Protein AF-A0AAX3EZ34-F1 (afdb_monomer)

Foldseek 3Di:
DDPPPPPDDDDDVVVVVVVVVVVVVVVVVVVVVVVVVVVVCPPPPDWDWDADPQRKIKTKDWDDDDWDFDPVVLVVVVVVCVVVVHDDDPVRSVVVRVVRTHDDDTDIDIDIGHD

Mean predicted aligned error: 9.46 Å

Structure (mmCIF, N/CA/C/O backbone):
data_AF-A0AAX3EZ34-F1
#
_entry.id   AF-A0AAX3EZ34-F1
#
loop_
_atom_site.group_PDB
_atom_site.id
_atom_site.type_symbol
_atom_site.label_atom_id
_atom_site.label_alt_id
_atom_site.label_comp_id
_atom_site.label_asym_id
_atom_site.label_entity_id
_atom_site.label_seq_id
_atom_site.pdbx_PDB_ins_code
_atom_site.Cartn_x
_atom_site.Cartn_y
_atom_site.Cartn_z
_atom_site.occupancy
_atom_site.B_iso_or_equiv
_atom_site.auth_seq_id
_atom_site.auth_comp_id
_atom_site.auth_asym_id
_atom_site.auth_atom_id
_atom_site.pdbx_PDB_model_num
ATOM 1 N N . MET A 1 1 ? 20.442 45.192 15.053 1.00 38.69 1 MET A N 1
ATOM 2 C CA . MET A 1 1 ? 20.612 43.781 14.659 1.00 38.69 1 MET A CA 1
ATOM 3 C C . MET A 1 1 ? 19.731 42.986 15.604 1.00 38.69 1 MET A C 1
ATOM 5 O O . MET A 1 1 ? 20.037 42.956 16.785 1.00 38.69 1 MET A O 1
ATOM 9 N N . ASN A 1 2 ? 18.570 42.518 15.135 1.00 39.81 2 ASN A N 1
ATOM 10 C CA . ASN A 1 2 ? 17.652 41.721 15.953 1.00 39.81 2 ASN A CA 1
ATOM 11 C C . ASN A 1 2 ? 18.008 40.252 15.753 1.00 39.81 2 ASN A C 1
ATOM 13 O O . ASN A 1 2 ? 17.718 39.690 14.696 1.00 39.81 2 ASN A O 1
ATOM 17 N N . ASP A 1 3 ? 18.642 39.662 16.759 1.00 45.84 3 ASP A N 1
ATOM 18 C CA . ASP A 1 3 ? 18.855 38.225 16.829 1.00 45.84 3 ASP A CA 1
ATOM 19 C C . ASP A 1 3 ? 17.507 37.541 17.048 1.00 45.84 3 ASP A C 1
ATOM 21 O O . ASP A 1 3 ? 16.921 37.563 18.128 1.00 45.84 3 ASP A O 1
ATOM 25 N N . ASN A 1 4 ? 16.992 36.959 15.971 1.00 51.00 4 ASN A N 1
ATOM 26 C CA . ASN A 1 4 ? 15.796 36.139 15.978 1.00 51.00 4 ASN A CA 1
ATOM 27 C C . ASN A 1 4 ? 16.181 34.759 16.539 1.00 51.00 4 ASN A C 1
ATOM 29 O O . ASN A 1 4 ? 16.487 33.832 15.786 1.00 51.00 4 ASN A O 1
ATOM 33 N N . GLN A 1 5 ? 16.260 34.635 17.867 1.00 55.94 5 GLN A N 1
ATOM 34 C CA . GLN A 1 5 ? 16.417 33.334 18.514 1.00 55.94 5 GLN A CA 1
ATOM 35 C C . GLN A 1 5 ? 15.140 32.524 18.284 1.00 55.94 5 GLN A C 1
ATOM 37 O O . GLN A 1 5 ? 14.091 32.819 18.848 1.00 55.94 5 GLN A O 1
ATOM 42 N N . SER A 1 6 ? 15.224 31.484 17.452 1.00 60.19 6 SER A N 1
ATOM 43 C CA . SER A 1 6 ? 14.180 30.467 17.389 1.00 60.19 6 SER A CA 1
ATOM 44 C C . SER A 1 6 ? 14.103 29.789 18.759 1.00 60.19 6 SER A C 1
ATOM 46 O O . SER A 1 6 ? 14.983 28.991 19.100 1.00 60.19 6 SER A O 1
ATOM 48 N N . GLU A 1 7 ? 13.089 30.119 19.555 1.00 59.88 7 GLU A N 1
ATOM 49 C CA . GLU A 1 7 ? 12.779 29.406 20.791 1.00 59.88 7 GLU A CA 1
ATOM 50 C C . GLU A 1 7 ? 12.623 27.917 20.463 1.00 59.88 7 GLU A C 1
ATOM 52 O O . GLU A 1 7 ? 11.694 27.489 19.773 1.00 59.88 7 GLU A O 1
ATOM 57 N N . LYS A 1 8 ? 13.588 27.102 20.898 1.00 69.62 8 LYS A N 1
ATOM 58 C CA . LYS A 1 8 ? 13.513 25.655 20.719 1.00 69.62 8 LYS A CA 1
ATOM 59 C C . LYS A 1 8 ? 12.417 25.138 21.642 1.00 69.62 8 LYS A C 1
ATOM 61 O O . LYS A 1 8 ? 12.598 25.104 22.856 1.00 69.62 8 LYS A O 1
ATOM 66 N N . LYS A 1 9 ? 11.290 24.727 21.061 1.00 81.56 9 LYS A N 1
ATOM 67 C CA . LYS A 1 9 ? 10.205 24.065 21.789 1.00 81.56 9 LYS A CA 1
ATOM 68 C C . LYS A 1 9 ? 10.752 22.811 22.478 1.00 81.56 9 LYS A C 1
ATOM 70 O O . LYS A 1 9 ? 11.220 21.891 21.808 1.00 81.56 9 LYS A O 1
ATOM 75 N N . VAL A 1 10 ? 10.687 22.778 23.807 1.00 79.56 10 VAL A N 1
ATOM 76 C CA . VAL A 1 10 ? 10.947 21.563 24.586 1.00 79.56 10 VAL A CA 1
ATOM 77 C C . VAL A 1 10 ? 9.722 20.663 24.457 1.00 79.56 10 VAL A C 1
ATOM 79 O O . VAL A 1 10 ? 8.590 21.114 24.623 1.00 79.56 10 VAL A O 1
ATOM 82 N N . VAL A 1 11 ? 9.946 19.407 24.084 1.00 84.75 11 VAL A N 1
ATOM 83 C CA . VAL A 1 11 ? 8.887 18.411 23.904 1.00 84.75 11 VAL A CA 1
ATOM 84 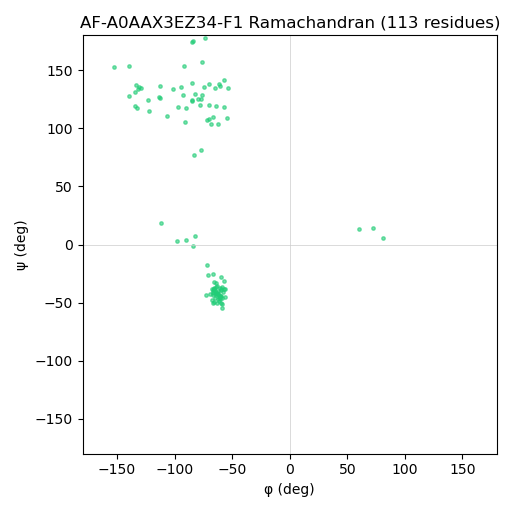C C . VAL A 1 11 ? 8.710 17.644 25.209 1.00 84.75 11 VAL A C 1
ATOM 86 O O . VAL A 1 11 ? 9.688 17.123 25.743 1.00 84.75 11 VAL A O 1
ATOM 89 N N . ASP A 1 12 ? 7.472 17.553 25.693 1.00 92.75 12 ASP A N 1
ATOM 90 C CA . ASP A 1 12 ? 7.117 16.684 26.813 1.00 92.75 12 ASP A CA 1
ATOM 91 C C . ASP A 1 12 ? 7.149 15.219 26.351 1.00 92.75 12 ASP A C 1
ATOM 93 O O . ASP A 1 12 ? 6.313 14.761 25.566 1.00 92.75 12 ASP A O 1
ATOM 97 N N . LEU A 1 13 ? 8.171 14.485 26.793 1.00 93.88 13 LEU A N 1
ATOM 98 C CA . LEU A 1 13 ? 8.377 13.096 26.390 1.00 93.88 13 LEU A CA 1
ATOM 99 C C . LEU A 1 13 ? 7.339 12.144 26.993 1.00 93.88 13 LEU A C 1
ATOM 101 O O . LEU A 1 13 ? 7.069 11.104 26.384 1.00 93.88 13 LEU A O 1
ATOM 105 N N . ASP A 1 14 ? 6.746 12.484 28.137 1.00 94.00 14 ASP A N 1
ATOM 106 C CA . ASP A 1 14 ? 5.717 11.659 28.764 1.00 94.00 14 ASP A CA 1
ATOM 107 C C . ASP A 1 14 ? 4.412 11.756 27.970 1.00 94.00 14 ASP A C 1
ATOM 109 O O . ASP A 1 14 ? 3.810 10.728 27.637 1.00 94.00 14 ASP A O 1
ATOM 113 N N . GLU A 1 15 ? 4.037 12.966 27.546 1.00 93.25 15 GLU A N 1
ATOM 114 C CA . GLU A 1 15 ? 2.896 13.177 26.650 1.00 93.25 15 GLU A CA 1
ATOM 115 C C . GLU A 1 15 ? 3.114 12.492 25.289 1.00 93.25 15 GLU A C 1
ATOM 117 O O . GLU A 1 15 ? 2.211 11.823 24.769 1.00 93.25 15 GLU A O 1
ATOM 122 N N . VAL A 1 16 ? 4.321 12.586 24.719 1.00 96.00 16 VAL A N 1
ATOM 123 C CA . VAL A 1 16 ? 4.656 11.893 23.463 1.00 96.00 16 VAL A CA 1
ATOM 124 C C . VAL A 1 16 ? 4.525 10.384 23.617 1.00 96.00 16 VAL A C 1
ATOM 126 O O . VAL A 1 16 ? 3.913 9.733 22.769 1.00 96.00 16 VAL A O 1
ATOM 129 N N . LYS A 1 17 ? 5.073 9.808 24.690 1.00 97.00 17 LYS A N 1
ATOM 130 C CA . LYS A 1 17 ? 5.026 8.363 24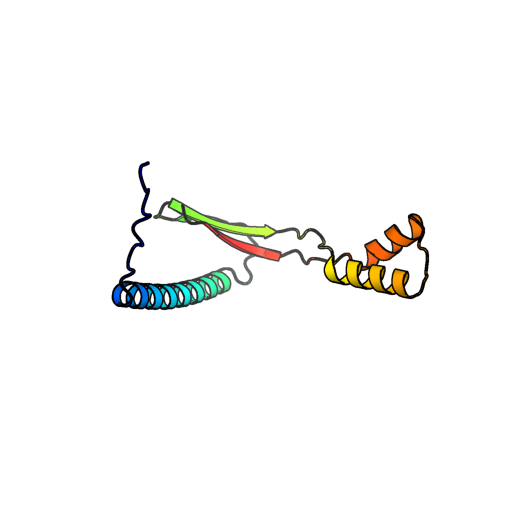.927 1.00 97.00 17 LYS A CA 1
ATOM 131 C C . LYS A 1 17 ? 3.592 7.878 25.130 1.00 97.00 17 LYS A C 1
ATOM 133 O O . LYS A 1 17 ? 3.217 6.845 24.573 1.00 97.00 17 LYS A O 1
ATOM 138 N N . PHE A 1 18 ? 2.783 8.629 25.875 1.00 96.62 18 PHE A N 1
ATOM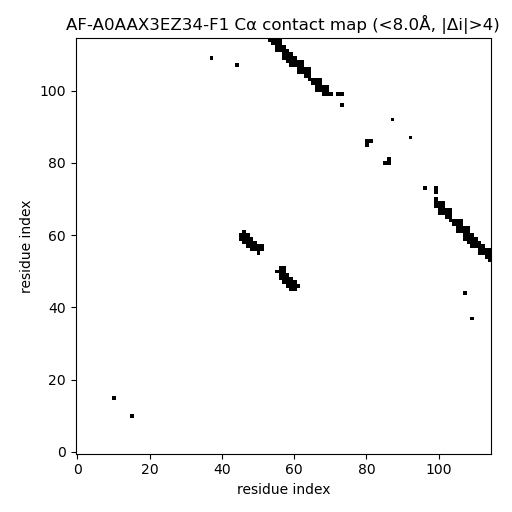 139 C CA . PHE A 1 18 ? 1.365 8.332 26.061 1.00 96.62 18 PHE A CA 1
ATOM 140 C C . PHE A 1 18 ? 0.613 8.299 24.722 1.00 96.62 18 PHE A C 1
ATOM 142 O O . PHE A 1 18 ? -0.035 7.299 24.398 1.00 96.62 18 PHE A O 1
ATOM 149 N N . ASN A 1 19 ? 0.760 9.344 23.903 1.00 96.56 19 ASN A N 1
ATOM 150 C CA . ASN A 1 19 ? 0.110 9.426 22.595 1.00 96.56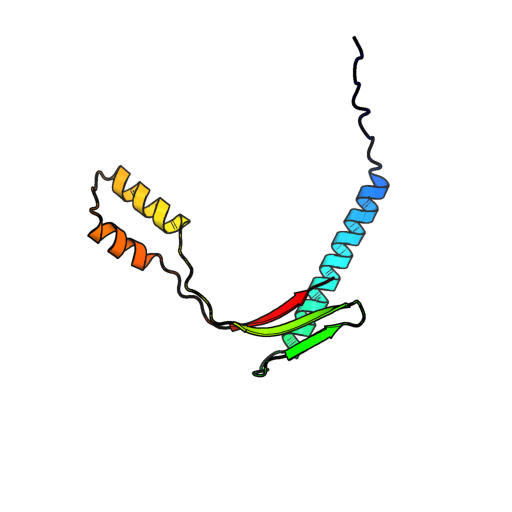 19 ASN A CA 1
ATOM 151 C C . ASN A 1 19 ? 0.627 8.363 21.613 1.00 96.56 19 ASN A C 1
ATOM 153 O O . ASN A 1 19 ? -0.158 7.776 20.868 1.00 96.56 19 ASN A O 1
ATOM 157 N N . ALA A 1 20 ? 1.928 8.062 21.631 1.00 96.75 20 ALA A N 1
ATOM 158 C CA . ALA A 1 20 ? 2.517 7.018 20.797 1.00 96.75 20 ALA A CA 1
ATOM 159 C C . ALA A 1 20 ? 1.939 5.633 21.125 1.00 96.75 20 ALA A C 1
ATOM 161 O O . ALA A 1 20 ? 1.600 4.878 20.212 1.00 96.75 20 ALA A O 1
ATOM 162 N N . ASN A 1 21 ? 1.755 5.317 22.410 1.00 96.81 21 ASN A N 1
ATOM 163 C CA . ASN A 1 21 ? 1.108 4.072 22.824 1.00 96.81 21 ASN A CA 1
ATOM 164 C C . ASN A 1 21 ? -0.344 4.010 22.333 1.00 96.81 21 ASN A C 1
ATOM 166 O O . ASN A 1 21 ? -0.737 3.019 21.717 1.00 96.81 21 ASN A O 1
ATOM 170 N N . LYS A 1 22 ? -1.114 5.093 22.510 1.00 97.19 22 LYS A N 1
ATOM 171 C CA . LYS A 1 22 ? -2.500 5.175 22.019 1.00 97.19 22 LYS A CA 1
ATOM 172 C C . LYS A 1 22 ? -2.600 5.011 20.507 1.00 97.19 22 LYS A C 1
ATOM 174 O O . LYS A 1 22 ? -3.490 4.322 20.017 1.00 97.19 22 LYS A O 1
ATOM 179 N N . TYR A 1 23 ? -1.661 5.588 19.767 1.00 96.38 23 TYR A N 1
ATOM 180 C CA . TYR A 1 23 ? -1.578 5.418 18.323 1.00 96.38 23 TYR A CA 1
ATOM 181 C C . TYR A 1 23 ? -1.345 3.953 17.924 1.00 96.38 23 TYR A C 1
ATOM 183 O O . TYR A 1 23 ? -2.003 3.448 17.012 1.00 96.38 23 TYR A O 1
ATOM 191 N N . VAL A 1 24 ? -0.428 3.254 18.602 1.00 97.50 24 VAL A N 1
ATOM 192 C CA . VAL A 1 24 ? -0.151 1.834 18.334 1.00 97.50 24 VAL A CA 1
ATOM 193 C C . VAL A 1 24 ? -1.377 0.968 18.635 1.00 97.50 24 VAL A C 1
ATOM 195 O O . VAL A 1 24 ? -1.721 0.112 17.816 1.00 97.50 24 VAL A O 1
ATOM 198 N N . GLU A 1 25 ? -2.062 1.217 19.755 1.00 97.06 25 GLU A N 1
ATOM 199 C CA . GLU A 1 25 ? -3.314 0.538 20.120 1.00 97.06 25 GLU A CA 1
ATOM 200 C C . GLU A 1 25 ? -4.395 0.744 19.049 1.00 97.06 25 GLU A C 1
ATOM 202 O O . GLU A 1 25 ? -4.879 -0.228 18.467 1.00 97.06 25 GLU A O 1
ATOM 207 N N . ALA A 1 26 ? -4.690 1.999 18.698 1.00 96.25 26 ALA A N 1
ATOM 208 C CA . ALA A 1 26 ? -5.703 2.337 17.698 1.00 96.25 26 ALA A CA 1
ATOM 209 C C . ALA A 1 26 ? -5.384 1.743 16.316 1.00 96.25 26 ALA A C 1
ATOM 211 O O . ALA A 1 26 ? -6.272 1.280 15.599 1.00 96.25 26 ALA A O 1
ATOM 212 N N . LYS A 1 27 ? -4.102 1.703 15.930 1.00 95.31 27 LYS A N 1
ATOM 213 C CA . LYS A 1 27 ? -3.666 1.080 14.673 1.00 95.31 27 LYS A CA 1
ATOM 214 C C . LYS A 1 27 ? -3.903 -0.431 14.668 1.00 95.31 27 LYS A C 1
ATOM 216 O O . LYS A 1 27 ? -4.247 -0.986 13.621 1.00 95.31 27 LYS A O 1
ATOM 221 N N . ARG A 1 28 ? -3.709 -1.100 15.808 1.00 96.44 28 ARG A N 1
ATOM 222 C CA . ARG A 1 28 ? -3.997 -2.532 15.957 1.00 96.44 28 ARG A CA 1
ATOM 223 C C . ARG A 1 28 ? -5.493 -2.795 15.821 1.00 96.44 28 ARG A C 1
ATOM 225 O O . ARG A 1 28 ? -5.871 -3.615 14.990 1.00 96.44 28 ARG A O 1
ATOM 232 N N . GLU A 1 29 ? -6.319 -2.047 16.544 1.00 96.38 29 GLU A N 1
ATOM 233 C CA . GLU A 1 29 ? -7.782 -2.158 16.474 1.00 96.38 29 GLU A CA 1
ATOM 234 C C . GLU A 1 29 ? -8.303 -1.896 15.055 1.00 96.38 29 GLU A C 1
ATOM 236 O O . GLU A 1 29 ? -9.055 -2.696 14.503 1.00 96.38 29 GLU A O 1
ATOM 241 N N . ALA A 1 30 ? -7.824 -0.838 14.395 1.00 93.75 30 ALA A N 1
ATOM 242 C CA . ALA A 1 30 ? -8.182 -0.543 13.008 1.00 93.75 30 ALA A CA 1
ATOM 243 C C . ALA A 1 30 ? -7.815 -1.687 12.044 1.00 93.75 30 ALA A C 1
ATOM 245 O O . ALA A 1 30 ? -8.546 -1.967 11.092 1.00 93.75 30 ALA A O 1
ATOM 246 N N . SER A 1 31 ? -6.687 -2.365 12.281 1.00 94.69 31 SER A N 1
ATOM 247 C CA . SER A 1 31 ? -6.279 -3.540 11.505 1.00 94.69 31 SER A CA 1
ATOM 248 C C . SER A 1 31 ? -7.228 -4.720 11.718 1.00 94.69 31 SER A C 1
ATOM 250 O O . SER A 1 31 ? -7.592 -5.387 10.749 1.00 94.69 31 SER A O 1
ATOM 252 N N . GLU A 1 32 ? -7.653 -4.959 12.959 1.00 96.69 32 GLU A N 1
ATOM 253 C CA . GLU A 1 32 ? -8.621 -6.003 13.311 1.00 96.69 32 GLU A CA 1
ATOM 254 C C . GLU A 1 32 ? -9.981 -5.732 12.648 1.00 96.69 32 GLU A C 1
ATOM 256 O O . GLU A 1 32 ? -10.460 -6.583 11.899 1.00 96.69 32 GLU A O 1
ATOM 261 N N . TYR A 1 33 ? -10.532 -4.518 12.767 1.00 95.38 33 TYR A N 1
ATOM 262 C CA . TYR A 1 33 ? -11.774 -4.141 12.077 1.00 95.38 33 TYR A CA 1
ATOM 263 C C . TYR A 1 33 ? -11.676 -4.292 10.555 1.00 95.38 33 TYR A C 1
ATOM 265 O O . TYR A 1 33 ? -12.596 -4.794 9.912 1.00 95.38 33 TYR A O 1
ATOM 273 N N . ASN A 1 34 ? -10.548 -3.905 9.955 1.00 92.31 34 ASN A N 1
ATOM 274 C CA . ASN A 1 34 ? -10.342 -4.050 8.515 1.00 92.31 34 ASN A CA 1
ATOM 275 C C . ASN A 1 34 ? -10.293 -5.522 8.067 1.00 92.31 34 ASN A C 1
ATOM 277 O O . ASN A 1 34 ? -10.698 -5.826 6.946 1.00 92.31 34 ASN A O 1
ATOM 281 N N . LYS A 1 35 ? -9.799 -6.444 8.906 1.00 94.69 35 LYS A N 1
ATOM 282 C CA . LYS A 1 35 ? -9.865 -7.887 8.618 1.00 94.69 35 LYS A CA 1
ATOM 283 C C . LYS A 1 35 ? -11.309 -8.370 8.638 1.00 94.69 35 LYS A C 1
ATOM 285 O O . LYS A 1 35 ? -11.749 -8.934 7.642 1.00 94.69 35 LYS A O 1
ATOM 290 N N . THR A 1 36 ? -12.050 -8.047 9.696 1.00 95.75 36 THR A N 1
ATOM 291 C CA . THR A 1 36 ? -13.465 -8.410 9.831 1.00 95.75 36 THR A CA 1
ATOM 292 C C . THR A 1 36 ? -14.293 -7.900 8.653 1.00 95.75 36 THR A C 1
ATOM 294 O O . THR A 1 36 ? -15.063 -8.649 8.062 1.00 95.75 36 THR A O 1
ATOM 297 N N . LEU A 1 37 ? -14.091 -6.646 8.235 1.00 94.31 37 LEU A N 1
ATOM 298 C CA . LEU A 1 37 ? -14.792 -6.094 7.075 1.00 94.31 37 LEU A CA 1
ATOM 299 C C . LEU A 1 37 ? -14.444 -6.844 5.784 1.00 94.31 37 LEU A C 1
ATOM 301 O O . LEU A 1 37 ? -15.329 -7.154 4.997 1.00 94.31 37 LEU A O 1
ATOM 305 N N . LYS A 1 38 ? -13.173 -7.185 5.555 1.00 91.62 38 LYS A N 1
ATOM 306 C CA . LYS A 1 38 ? -12.793 -7.987 4.380 1.00 91.62 38 LYS A CA 1
ATOM 307 C C . LYS A 1 38 ? -13.415 -9.379 4.396 1.00 91.62 38 LYS A C 1
ATOM 309 O O . LYS A 1 38 ? -13.758 -9.880 3.333 1.00 91.62 38 LYS A O 1
ATOM 314 N N . GLU A 1 39 ? -13.551 -9.986 5.569 1.00 94.56 39 GLU A N 1
ATOM 315 C CA . GLU A 1 39 ? -14.228 -11.274 5.732 1.00 94.56 39 GLU A CA 1
ATOM 316 C C . GLU A 1 39 ? -15.727 -11.165 5.437 1.00 94.56 39 GLU A C 1
ATOM 318 O O . GLU A 1 39 ? -16.264 -12.029 4.755 1.00 94.56 39 GLU A O 1
ATOM 323 N N . MET A 1 40 ? -16.387 -10.079 5.852 1.00 93.62 40 MET A N 1
ATOM 324 C CA . MET A 1 40 ? -17.803 -9.829 5.540 1.00 93.62 40 MET A CA 1
ATOM 325 C C . MET A 1 40 ? -18.072 -9.653 4.040 1.00 93.62 40 MET A C 1
ATOM 327 O O . MET A 1 40 ? -19.132 -10.035 3.563 1.00 93.62 40 MET A O 1
ATOM 331 N N . PHE A 1 41 ? -17.119 -9.083 3.299 1.00 92.94 41 PHE A N 1
ATOM 332 C CA . PHE A 1 41 ? -17.199 -8.920 1.841 1.00 92.94 41 PHE A CA 1
ATOM 333 C C . PHE A 1 41 ? -16.610 -10.106 1.066 1.00 92.94 41 PHE A C 1
ATOM 335 O O . PHE A 1 41 ? -16.524 -10.065 -0.165 1.00 92.94 41 PHE A O 1
ATOM 342 N N . LYS A 1 42 ? -16.176 -11.164 1.758 1.00 90.25 42 LYS A N 1
ATOM 343 C CA . LYS A 1 42 ? -15.657 -12.360 1.099 1.00 90.25 42 LYS A CA 1
ATOM 344 C C . LYS A 1 42 ? -16.758 -12.966 0.226 1.00 90.25 42 LYS A C 1
ATOM 346 O O . LYS A 1 42 ? -17.921 -12.982 0.613 1.00 90.25 42 LYS A O 1
ATOM 351 N N . ASP A 1 43 ? -16.382 -13.403 -0.972 1.00 90.19 43 ASP A N 1
ATOM 352 C CA . ASP A 1 43 ? -17.284 -14.020 -1.955 1.00 90.19 43 ASP A CA 1
ATOM 353 C C . ASP A 1 43 ? -18.453 -13.113 -2.405 1.00 90.19 43 ASP A C 1
ATOM 355 O O . ASP A 1 43 ? -19.393 -13.560 -3.056 1.00 90.19 43 ASP A O 1
ATOM 359 N N . THR A 1 44 ? -18.391 -11.811 -2.099 1.00 91.06 44 THR A N 1
ATOM 360 C CA . THR A 1 44 ? -19.358 -10.821 -2.581 1.00 91.06 44 THR A CA 1
ATOM 361 C C . THR A 1 44 ? -18.947 -10.328 -3.965 1.00 91.06 44 THR A C 1
ATOM 363 O O . THR A 1 44 ? -17.849 -9.788 -4.131 1.00 91.06 44 THR A O 1
ATOM 366 N N . GLU A 1 45 ? -19.852 -10.458 -4.938 1.00 87.81 45 GLU A N 1
ATOM 367 C CA . GLU A 1 45 ? -19.649 -10.056 -6.342 1.00 87.81 45 GLU A CA 1
ATOM 368 C C . GLU A 1 45 ? -20.510 -8.853 -6.769 1.00 87.81 45 GLU A C 1
ATOM 370 O O . GLU A 1 45 ? -20.715 -8.593 -7.953 1.00 87.81 45 GLU A O 1
ATOM 375 N N . SER A 1 46 ? -21.023 -8.094 -5.801 1.00 90.50 46 SER A N 1
ATOM 376 C CA . SER A 1 46 ? -21.817 -6.889 -6.040 1.00 90.50 46 SER A CA 1
ATOM 377 C C . SER A 1 46 ? -21.085 -5.638 -5.574 1.00 90.50 46 SER A C 1
ATOM 379 O O . SER A 1 46 ? -20.549 -5.606 -4.464 1.00 90.50 46 SER A O 1
ATOM 381 N N . GLU A 1 47 ? -21.120 -4.575 -6.378 1.00 94.00 47 GLU A N 1
ATOM 382 C CA . GLU A 1 47 ? -20.578 -3.282 -5.963 1.00 94.00 47 GLU A CA 1
ATOM 383 C C . GLU A 1 47 ? -21.431 -2.635 -4.867 1.00 94.00 47 GLU A C 1
ATOM 385 O O . GLU A 1 47 ? -22.658 -2.619 -4.937 1.00 94.00 47 GLU A O 1
ATOM 390 N N . VAL A 1 48 ? -20.771 -2.048 -3.867 1.00 94.12 48 VAL A N 1
ATOM 391 C CA . VAL A 1 48 ? -21.424 -1.367 -2.743 1.00 94.12 48 VAL A CA 1
ATOM 392 C C . VAL A 1 48 ? -20.795 0.002 -2.543 1.00 94.12 48 VAL A C 1
ATOM 394 O O . VAL A 1 48 ? -19.573 0.158 -2.553 1.00 94.12 48 VAL A O 1
ATOM 397 N N . THR A 1 49 ? -21.628 1.017 -2.337 1.00 94.56 49 THR A N 1
ATOM 398 C CA . THR A 1 49 ? -21.197 2.338 -1.872 1.00 94.56 49 THR A CA 1
ATOM 399 C C . THR A 1 49 ? -22.136 2.787 -0.765 1.00 94.56 49 THR A C 1
ATOM 401 O O . THR A 1 49 ? -23.328 2.931 -1.004 1.00 94.56 49 THR A O 1
ATOM 404 N N . GLN A 1 50 ? -21.592 3.014 0.429 1.00 94.44 50 GLN A N 1
ATOM 405 C CA . GLN A 1 50 ? -22.364 3.378 1.614 1.00 94.44 50 GLN A CA 1
ATOM 406 C C . GLN A 1 50 ? -21.700 4.553 2.333 1.00 94.44 50 GLN A C 1
ATOM 408 O O . GLN A 1 50 ? -20.478 4.582 2.498 1.00 94.44 50 GLN A O 1
ATOM 413 N N . TYR A 1 51 ? -22.505 5.515 2.773 1.00 95.06 51 TYR A N 1
ATOM 414 C CA . TYR A 1 51 ? -22.045 6.590 3.648 1.00 95.06 51 TYR A CA 1
ATOM 415 C C . TYR A 1 51 ? -22.092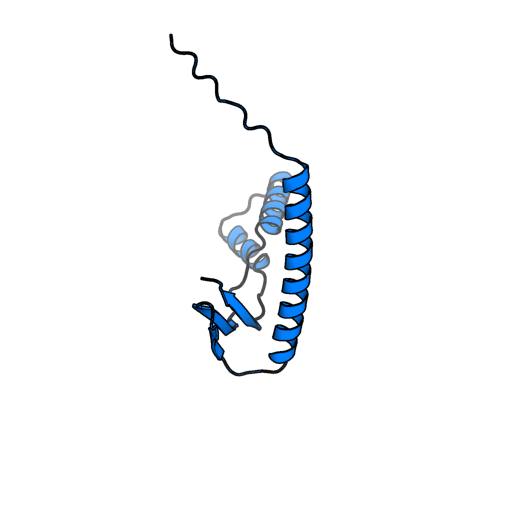 6.131 5.103 1.00 95.06 51 TYR A C 1
ATOM 417 O O . TYR A 1 51 ? -23.029 5.445 5.508 1.00 95.06 51 TYR A O 1
ATOM 425 N N . LEU A 1 52 ? -21.059 6.488 5.858 1.00 94.12 52 LEU A N 1
ATOM 426 C CA . LEU A 1 52 ? -20.941 6.186 7.280 1.00 94.12 52 LEU A CA 1
ATOM 427 C C . LEU A 1 52 ? -21.516 7.339 8.105 1.00 94.12 52 LEU A C 1
ATOM 429 O O . LEU A 1 52 ? -21.464 8.495 7.680 1.00 94.12 52 LEU A O 1
ATOM 433 N N . ASP A 1 53 ? -21.979 7.042 9.317 1.00 93.81 53 ASP A N 1
ATOM 434 C CA . ASP A 1 53 ? -22.610 8.029 10.208 1.00 93.81 53 ASP A CA 1
ATOM 435 C C . ASP A 1 53 ? -21.684 9.203 10.566 1.00 93.81 53 ASP A C 1
ATOM 437 O O . ASP A 1 53 ? -22.129 10.324 10.793 1.00 93.81 53 ASP A O 1
ATOM 441 N N . ASN A 1 54 ? -20.368 8.973 10.559 1.00 91.38 54 ASN A N 1
ATOM 442 C CA . ASN A 1 54 ? -19.352 10.000 10.795 1.00 91.38 54 ASN A CA 1
ATOM 443 C C . ASN A 1 54 ? -19.017 10.846 9.546 1.00 91.38 54 ASN A C 1
ATOM 445 O O . ASN A 1 54 ? -18.062 11.623 9.561 1.00 91.38 54 ASN A O 1
ATOM 449 N N . GLY A 1 55 ? -19.765 10.681 8.453 1.00 91.38 55 GLY A N 1
ATOM 450 C CA . GLY A 1 55 ? -19.534 11.362 7.180 1.00 91.38 55 GLY A CA 1
ATOM 451 C C . GLY A 1 55 ? -18.442 10.733 6.310 1.00 91.38 55 GLY A C 1
ATOM 452 O O . GLY A 1 55 ? -18.108 11.296 5.268 1.00 91.38 55 GLY A O 1
ATOM 453 N N . GLY A 1 56 ? -17.882 9.590 6.713 1.00 94.19 56 GLY A N 1
ATOM 454 C CA . GLY A 1 56 ? -16.992 8.793 5.875 1.00 94.19 56 GLY A CA 1
ATOM 455 C C . GLY A 1 56 ? -17.730 8.041 4.763 1.00 94.19 56 GLY A C 1
ATOM 456 O O . GLY A 1 56 ? -18.957 8.066 4.654 1.00 94.19 56 GLY A O 1
ATOM 457 N N . GLN A 1 57 ? -16.971 7.326 3.936 1.00 95.94 57 GLN A N 1
ATOM 458 C CA . GLN A 1 57 ? -17.508 6.524 2.838 1.00 95.94 57 GLN A CA 1
ATOM 459 C C . GLN A 1 57 ? -16.866 5.139 2.811 1.00 95.94 57 GLN A C 1
ATOM 461 O O . GLN A 1 57 ? -15.640 5.012 2.809 1.00 95.94 57 GLN A O 1
ATOM 466 N N . LEU A 1 58 ? -17.702 4.108 2.721 1.00 94.81 58 LEU A N 1
ATOM 467 C CA . LEU A 1 58 ? -17.313 2.740 2.413 1.00 94.81 58 LEU A CA 1
ATOM 468 C C . LEU A 1 58 ? -17.624 2.449 0.945 1.00 94.81 58 LEU A C 1
ATOM 470 O O . LEU A 1 58 ? -18.693 2.776 0.429 1.00 94.81 58 LEU A O 1
ATOM 474 N N . THR A 1 59 ? -16.674 1.845 0.243 1.00 95.00 59 THR A N 1
ATOM 475 C CA . THR A 1 59 ? -16.818 1.479 -1.165 1.00 95.00 59 THR A CA 1
ATOM 476 C C . THR A 1 59 ? -16.204 0.114 -1.415 1.00 95.00 59 THR A C 1
ATOM 478 O O . THR A 1 59 ? -15.033 -0.099 -1.109 1.00 95.00 59 THR A O 1
ATOM 481 N N . TYR A 1 60 ? -16.969 -0.786 -2.017 1.00 96.00 60 TYR A N 1
ATOM 482 C CA . TYR A 1 60 ? -16.518 -2.086 -2.492 1.00 96.00 60 TYR A CA 1
ATOM 483 C C . TYR A 1 60 ? -16.804 -2.179 -3.988 1.00 96.00 60 TYR A C 1
ATOM 485 O O . TYR A 1 60 ? -17.958 -2.094 -4.398 1.00 96.00 60 TYR A O 1
ATOM 493 N N . LYS A 1 61 ? -15.754 -2.257 -4.808 1.00 95.06 61 LYS A N 1
ATOM 494 C CA . LYS A 1 61 ? -15.867 -2.212 -6.274 1.00 95.06 61 LYS A CA 1
ATOM 495 C C . LYS A 1 61 ? -14.932 -3.198 -6.940 1.00 95.06 61 LYS A C 1
ATOM 497 O O . LYS A 1 61 ? -13.869 -3.508 -6.385 1.00 95.06 61 LYS A O 1
ATOM 502 N N . TYR A 1 62 ? -15.304 -3.631 -8.139 1.00 92.75 62 TYR A N 1
ATOM 503 C CA . TYR A 1 62 ? -14.408 -4.396 -8.987 1.00 92.75 62 TYR A CA 1
ATOM 504 C C . TYR A 1 62 ? -13.417 -3.433 -9.639 1.00 92.75 62 TYR A C 1
ATOM 506 O O . TYR A 1 62 ? -13.794 -2.480 -10.317 1.00 92.75 62 TYR A O 1
ATOM 514 N N . VAL A 1 63 ? -12.128 -3.633 -9.379 1.00 90.31 63 VAL A N 1
ATOM 515 C CA . VAL A 1 63 ? -11.078 -2.776 -9.924 1.00 90.31 63 VAL A CA 1
ATOM 516 C C . VAL A 1 63 ? -10.351 -3.542 -11.010 1.00 90.31 63 VAL A C 1
ATOM 518 O O . VAL A 1 63 ? -9.600 -4.477 -10.717 1.00 90.31 63 VAL A O 1
ATOM 521 N N . GLU A 1 64 ? -10.540 -3.098 -12.251 1.00 87.56 64 GLU A N 1
ATOM 522 C CA . GLU A 1 64 ? -9.696 -3.509 -13.366 1.00 87.56 64 GLU A CA 1
ATOM 523 C C . GLU A 1 64 ? -8.272 -3.020 -13.124 1.00 87.56 64 GLU A C 1
ATOM 525 O O . GLU A 1 64 ? -8.005 -1.824 -12.951 1.00 87.56 64 GLU A O 1
ATOM 530 N N . ALA A 1 65 ? -7.343 -3.965 -13.041 1.00 83.44 65 ALA A N 1
ATOM 531 C CA . ALA 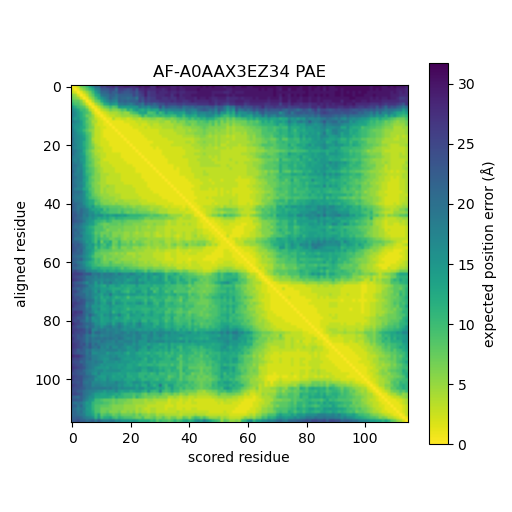A 1 65 ? -5.976 -3.632 -12.713 1.00 83.44 65 ALA A CA 1
ATOM 532 C C . ALA A 1 65 ? -5.223 -3.213 -13.978 1.00 83.44 65 ALA A C 1
ATOM 534 O O . ALA A 1 65 ? -5.137 -3.954 -14.954 1.00 83.44 65 ALA A O 1
ATOM 535 N N . LYS A 1 66 ? -4.635 -2.015 -13.947 1.00 83.69 66 LYS A N 1
ATOM 536 C CA . LYS A 1 66 ? -3.706 -1.589 -14.995 1.00 83.69 66 LYS A CA 1
ATOM 537 C C . LYS A 1 66 ? -2.376 -2.326 -14.811 1.00 83.69 66 LYS A C 1
ATOM 539 O O . LYS A 1 66 ? -1.901 -2.388 -13.671 1.00 83.69 66 LYS A O 1
ATOM 544 N N . PRO A 1 67 ? -1.764 -2.853 -15.887 1.00 85.81 67 PRO A N 1
ATOM 545 C CA . PRO A 1 67 ? -0.442 -3.455 -15.810 1.00 85.81 67 PRO A CA 1
ATOM 546 C C . PRO A 1 67 ? 0.553 -2.483 -15.178 1.00 85.81 67 PRO A C 1
ATOM 548 O O . PRO A 1 67 ? 0.571 -1.291 -15.493 1.00 85.81 67 PRO A O 1
ATOM 551 N N . GLY A 1 68 ? 1.353 -2.996 -14.250 1.00 88.50 68 GLY A N 1
ATOM 552 C CA . GLY A 1 68 ? 2.445 -2.241 -13.654 1.00 88.50 68 GLY A CA 1
ATOM 553 C C . GLY A 1 68 ? 3.698 -2.325 -14.515 1.00 88.50 68 GLY A C 1
ATOM 554 O O . GLY A 1 68 ? 3.771 -3.101 -15.465 1.00 88.50 68 GLY A O 1
ATOM 555 N N . PHE A 1 69 ? 4.726 -1.575 -14.137 1.00 94.19 69 PHE A N 1
ATOM 556 C CA . PHE A 1 69 ? 6.037 -1.669 -14.766 1.00 94.19 69 PHE A CA 1
ATOM 557 C C . PHE A 1 69 ? 7.128 -1.837 -13.710 1.00 94.19 69 PHE A C 1
ATOM 559 O O . PHE A 1 69 ? 7.134 -1.141 -12.689 1.00 94.19 69 PHE A O 1
ATOM 566 N N . ASP A 1 70 ? 8.052 -2.769 -13.936 1.00 93.94 70 ASP A N 1
ATOM 567 C CA . ASP A 1 70 ? 9.200 -2.978 -13.060 1.00 93.94 70 ASP A CA 1
ATOM 568 C C . ASP A 1 70 ? 10.348 -2.018 -13.374 1.00 93.94 70 ASP A C 1
ATOM 570 O O . ASP A 1 70 ? 11.360 -2.398 -13.959 1.00 93.94 70 ASP A O 1
ATOM 574 N N . TYR A 1 71 ? 10.211 -0.766 -12.939 1.00 93.94 71 TYR A N 1
ATOM 575 C CA . TYR A 1 71 ? 11.250 0.245 -13.147 1.00 93.94 71 TYR A CA 1
ATOM 576 C C . TYR A 1 71 ? 12.602 -0.165 -12.558 1.00 93.94 71 TYR A C 1
ATOM 578 O O . TYR A 1 71 ? 13.633 0.070 -13.178 1.00 93.94 71 TYR A O 1
ATOM 586 N N . LYS A 1 72 ? 12.613 -0.813 -11.386 1.00 94.81 72 LYS A N 1
ATOM 587 C CA . LYS A 1 72 ? 13.861 -1.238 -10.739 1.00 94.81 72 LYS A CA 1
ATOM 588 C C . LYS A 1 72 ? 14.545 -2.342 -11.539 1.00 94.81 72 LYS A C 1
ATOM 590 O O . LYS A 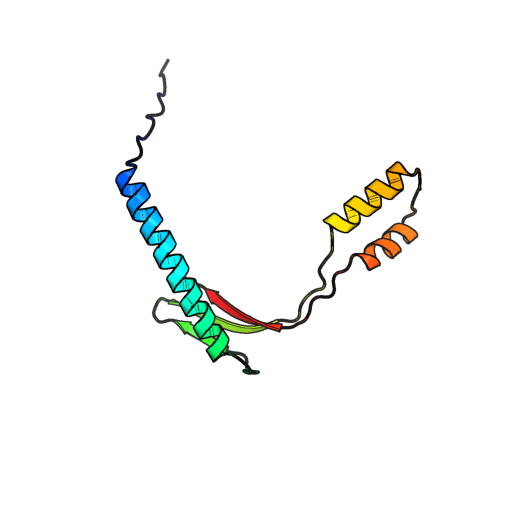1 72 ? 15.742 -2.243 -11.799 1.00 94.81 72 LYS A O 1
ATOM 595 N N . GLY A 1 73 ? 13.784 -3.362 -11.939 1.00 95.00 73 GLY A N 1
ATOM 596 C CA . GLY A 1 73 ? 14.286 -4.447 -12.780 1.00 95.00 73 GLY A CA 1
ATOM 597 C C . GLY A 1 73 ? 14.792 -3.935 -14.127 1.00 95.00 73 GLY A C 1
ATOM 598 O O . GLY A 1 73 ? 15.896 -4.285 -14.539 1.00 95.00 73 GLY A O 1
ATOM 599 N N . TYR A 1 74 ? 14.038 -3.038 -14.763 1.00 96.06 74 TYR A N 1
ATOM 600 C CA . TYR A 1 74 ? 14.404 -2.467 -16.055 1.00 96.06 74 TYR A CA 1
ATOM 601 C C . TYR A 1 74 ? 15.677 -1.616 -15.975 1.00 96.06 74 TYR A C 1
ATOM 603 O O . TYR A 1 74 ? 16.594 -1.803 -16.771 1.00 96.06 74 TYR A O 1
ATOM 611 N N . SER A 1 75 ? 15.799 -0.734 -14.978 1.00 94.81 75 SER A N 1
ATOM 612 C CA . SER A 1 75 ? 17.019 0.061 -14.782 1.00 94.81 75 SER A CA 1
ATOM 613 C C . SER A 1 75 ? 18.245 -0.810 -14.498 1.00 94.81 75 SER A C 1
ATOM 615 O O . SER A 1 75 ? 19.318 -0.542 -15.036 1.00 94.81 75 SER A O 1
ATOM 617 N N . ALA A 1 76 ? 18.098 -1.872 -13.699 1.00 96.31 76 ALA A N 1
ATOM 618 C CA . ALA A 1 76 ? 19.183 -2.818 -13.444 1.00 96.31 76 ALA A CA 1
ATOM 619 C C . ALA A 1 76 ? 19.605 -3.566 -14.722 1.00 96.31 76 ALA A C 1
ATOM 621 O O . ALA A 1 76 ? 20.799 -3.719 -14.982 1.00 96.31 76 ALA A O 1
ATOM 622 N N . PHE A 1 77 ? 18.635 -3.979 -15.544 1.00 95.62 77 PHE A N 1
ATOM 623 C CA . PHE A 1 77 ? 18.890 -4.582 -16.849 1.00 95.62 77 PHE A CA 1
ATOM 624 C C . PHE A 1 77 ? 19.659 -3.631 -17.773 1.00 95.62 77 PHE A C 1
ATOM 626 O O . PHE A 1 77 ? 20.700 -4.015 -18.301 1.00 95.62 77 PHE A O 1
ATOM 633 N N . LEU A 1 78 ? 19.209 -2.382 -17.922 1.00 95.12 78 LEU A N 1
ATOM 634 C CA . LEU A 1 78 ? 19.890 -1.399 -18.770 1.00 95.12 78 LEU A CA 1
ATOM 635 C C . LEU A 1 78 ? 21.325 -1.144 -18.300 1.00 95.12 78 LEU A C 1
ATOM 637 O O . LEU A 1 78 ? 22.250 -1.164 -19.111 1.00 95.12 78 LEU A O 1
ATOM 641 N N . GLN A 1 79 ? 21.533 -0.989 -16.990 1.00 95.50 79 GLN A N 1
ATOM 642 C CA . GLN A 1 79 ? 22.867 -0.799 -16.419 1.00 95.50 79 GLN A CA 1
ATOM 643 C C . GLN A 1 79 ? 23.798 -1.983 -16.720 1.00 95.50 79 GLN A C 1
ATOM 645 O O . GLN A 1 79 ? 24.979 -1.786 -17.005 1.00 95.50 79 GLN A O 1
ATOM 650 N N . MET A 1 80 ? 23.271 -3.211 -16.684 1.00 96.19 80 MET A N 1
ATOM 651 C CA . MET A 1 80 ? 24.014 -4.419 -17.046 1.00 96.19 80 MET A CA 1
ATOM 652 C C . MET A 1 80 ? 24.393 -4.446 -18.534 1.00 96.19 80 MET A C 1
ATOM 654 O O . MET A 1 80 ? 25.483 -4.897 -18.875 1.00 96.19 80 MET A O 1
ATOM 658 N N . GLN A 1 81 ? 23.524 -3.981 -19.433 1.00 95.19 81 GLN A N 1
ATOM 659 C CA . GLN A 1 81 ? 23.841 -3.932 -20.866 1.00 95.19 81 GLN A CA 1
ATOM 660 C C . GLN A 1 81 ? 24.919 -2.887 -21.161 1.00 95.19 81 GLN A C 1
ATOM 662 O O . GLN A 1 81 ? 25.888 -3.176 -21.864 1.00 95.19 81 GLN A O 1
ATOM 667 N N . VAL A 1 82 ? 24.812 -1.713 -20.529 1.00 94.12 82 VAL A N 1
ATOM 668 C CA . VAL A 1 82 ? 25.817 -0.647 -20.627 1.00 94.12 82 VAL A CA 1
ATOM 669 C C . VAL A 1 82 ? 27.178 -1.124 -20.117 1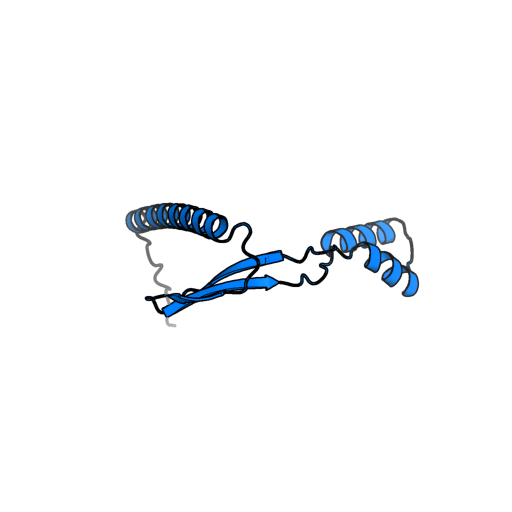.00 94.12 82 VAL A C 1
ATOM 671 O O . VAL A 1 82 ? 28.184 -0.918 -20.793 1.00 94.12 82 VAL A O 1
ATOM 674 N N . SER A 1 83 ? 27.234 -1.810 -18.970 1.00 95.19 83 SER A N 1
ATOM 675 C CA . SER A 1 83 ? 28.503 -2.308 -18.417 1.00 95.19 83 SER A CA 1
ATOM 676 C C . SER A 1 83 ? 29.156 -3.400 -19.270 1.00 95.19 83 SER A C 1
ATOM 678 O O . SER A 1 83 ? 30.376 -3.545 -19.249 1.00 95.19 83 SER A O 1
ATOM 680 N N . ARG A 1 84 ? 28.365 -4.132 -20.060 1.00 95.25 84 ARG A N 1
ATOM 681 C CA . ARG A 1 84 ? 28.842 -5.116 -21.046 1.00 95.25 84 ARG A CA 1
ATOM 682 C C . ARG A 1 84 ? 29.231 -4.494 -22.390 1.00 95.25 84 ARG A C 1
ATOM 684 O O . ARG A 1 84 ? 29.647 -5.220 -23.287 1.00 95.25 84 ARG A O 1
ATOM 691 N N . GLY A 1 85 ? 29.088 -3.176 -22.549 1.00 93.81 85 GLY A N 1
ATOM 692 C CA . GLY A 1 85 ? 29.357 -2.472 -23.804 1.00 93.81 85 GLY A CA 1
ATOM 693 C C . GLY A 1 85 ? 28.317 -2.731 -24.900 1.00 93.81 85 GLY A C 1
ATOM 694 O O . GLY A 1 85 ? 28.568 -2.418 -26.063 1.00 93.81 85 GLY A O 1
ATOM 695 N N . VAL A 1 86 ? 27.157 -3.296 -24.551 1.00 93.88 86 VAL A N 1
ATOM 696 C CA . VAL A 1 86 ? 26.070 -3.561 -25.498 1.00 93.88 86 VAL A CA 1
ATOM 697 C C . VAL A 1 86 ? 25.347 -2.250 -25.795 1.00 93.88 86 VAL A C 1
ATOM 699 O O . VAL A 1 86 ? 24.879 -1.566 -24.885 1.00 93.88 86 VAL A O 1
ATOM 702 N N . LYS A 1 87 ? 25.241 -1.901 -27.080 1.00 91.44 87 LYS A N 1
ATOM 703 C CA . LYS A 1 87 ? 24.421 -0.780 -27.546 1.00 91.44 87 LYS A CA 1
ATOM 704 C C . LYS A 1 87 ? 23.087 -1.326 -28.022 1.00 91.44 87 LYS A C 1
ATOM 706 O O . LYS A 1 87 ? 23.062 -2.130 -28.946 1.00 91.44 87 LYS A O 1
ATOM 711 N N . LEU A 1 88 ? 22.020 -0.890 -27.368 1.00 90.81 88 LEU A N 1
ATOM 712 C CA . LEU A 1 88 ? 20.658 -1.200 -27.771 1.00 90.81 88 LEU A CA 1
ATOM 713 C C . LEU A 1 88 ? 20.122 -0.066 -28.641 1.00 90.81 88 LEU A C 1
ATOM 715 O O . LEU A 1 88 ? 20.319 1.105 -28.305 1.00 90.81 88 LEU A O 1
ATOM 719 N N . ASP A 1 89 ? 19.464 -0.413 -29.740 1.00 94.81 89 ASP A N 1
ATOM 720 C CA 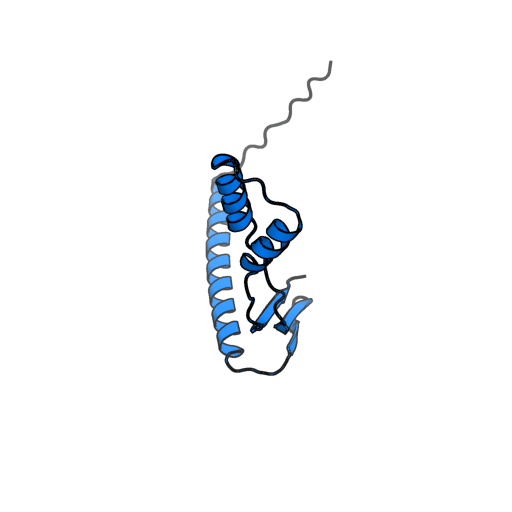. ASP A 1 89 ? 18.670 0.538 -30.514 1.00 94.81 89 ASP A CA 1
ATOM 721 C C . ASP A 1 89 ? 17.255 0.706 -29.928 1.00 94.81 89 ASP A C 1
ATOM 723 O O . ASP A 1 89 ? 16.869 0.057 -28.952 1.00 94.81 89 ASP A O 1
ATOM 727 N N . GLU A 1 90 ? 16.479 1.626 -30.499 1.00 92.44 90 GLU A N 1
ATOM 728 C CA . GLU A 1 90 ? 15.136 1.954 -30.011 1.00 92.44 90 GLU A CA 1
ATOM 729 C C . GLU A 1 90 ? 14.156 0.775 -30.121 1.00 92.44 90 GLU A C 1
ATOM 731 O O . GLU A 1 90 ? 13.353 0.555 -29.213 1.00 92.44 90 GLU A O 1
ATOM 736 N N . ALA A 1 91 ? 14.263 -0.034 -31.179 1.00 94.38 91 ALA A N 1
ATOM 737 C CA . ALA A 1 91 ? 13.406 -1.201 -31.366 1.00 94.38 91 ALA A CA 1
ATOM 738 C C . ALA A 1 91 ? 13.676 -2.263 -30.289 1.00 94.38 91 ALA A C 1
ATOM 740 O O . ALA A 1 91 ? 12.744 -2.799 -29.688 1.00 94.38 91 ALA A O 1
ATOM 741 N N . GLN A 1 92 ? 14.952 -2.507 -29.987 1.00 92.44 92 GLN A N 1
ATOM 742 C CA . GLN A 1 92 ? 15.374 -3.424 -28.932 1.00 92.44 92 GLN A CA 1
ATOM 743 C C . GLN A 1 92 ? 14.949 -2.932 -27.546 1.00 92.44 92 GLN A C 1
ATOM 745 O O . GLN A 1 92 ? 14.517 -3.727 -26.713 1.00 92.44 92 GLN A O 1
ATOM 750 N N . LEU A 1 93 ? 15.048 -1.626 -27.277 1.00 92.31 93 LEU A N 1
ATOM 751 C CA . LEU A 1 93 ? 14.603 -1.055 -26.005 1.00 92.31 93 LEU A CA 1
ATOM 752 C C . LEU A 1 93 ? 13.107 -1.277 -25.775 1.00 92.31 93 LEU A C 1
ATOM 754 O O . LEU A 1 93 ? 12.724 -1.676 -24.674 1.00 92.31 93 LEU A O 1
ATOM 758 N N . GLU A 1 94 ? 12.271 -1.068 -26.791 1.00 92.31 94 GLU A N 1
ATOM 759 C CA . GLU A 1 94 ? 10.830 -1.309 -26.671 1.00 92.31 94 GLU A CA 1
ATOM 760 C C . GLU A 1 94 ? 10.501 -2.801 -26.505 1.00 92.31 94 GLU A C 1
ATOM 762 O O . GLU A 1 94 ? 9.658 -3.149 -25.673 1.00 92.31 94 GLU A O 1
ATOM 767 N N . GLU A 1 95 ? 11.216 -3.695 -27.193 1.00 92.94 95 GLU A N 1
ATOM 768 C CA . GLU A 1 95 ? 11.067 -5.143 -27.003 1.00 92.94 95 GLU A CA 1
ATOM 769 C C . GLU A 1 95 ? 11.409 -5.568 -25.567 1.00 92.94 95 GLU A C 1
ATOM 771 O O . GLU A 1 95 ? 10.630 -6.268 -24.913 1.00 92.94 95 GLU A O 1
ATOM 776 N N . TYR A 1 96 ? 12.544 -5.110 -25.030 1.00 92.56 96 TYR A N 1
ATOM 777 C CA . TYR A 1 96 ? 12.932 -5.445 -23.661 1.00 92.56 96 TYR A CA 1
ATOM 778 C C . TYR A 1 96 ? 11.987 -4.832 -22.641 1.00 92.56 96 TYR A C 1
ATOM 780 O O . TYR A 1 96 ? 11.605 -5.506 -21.690 1.00 92.56 96 TYR A O 1
ATOM 788 N N . LYS A 1 97 ? 11.561 -3.585 -22.838 1.00 91.69 97 LYS A N 1
ATOM 789 C CA . LYS A 1 97 ? 10.613 -2.895 -21.958 1.00 91.69 97 LYS A CA 1
ATOM 790 C C . LYS A 1 97 ? 9.307 -3.677 -21.811 1.00 91.69 97 LYS A C 1
ATOM 792 O O . LYS A 1 97 ? 8.807 -3.787 -20.692 1.00 91.69 97 LYS A O 1
ATOM 797 N N . ALA A 1 98 ? 8.799 -4.302 -22.874 1.00 91.44 98 ALA A N 1
ATOM 798 C CA . ALA A 1 98 ? 7.614 -5.159 -22.789 1.00 91.44 98 ALA A CA 1
ATOM 799 C C . ALA A 1 98 ? 7.779 -6.319 -21.782 1.00 91.44 98 ALA A C 1
ATOM 801 O O . ALA A 1 98 ? 6.819 -6.686 -21.105 1.00 91.44 98 ALA A O 1
ATOM 802 N N . GLN A 1 99 ? 8.998 -6.837 -21.597 1.00 93.31 99 GLN A N 1
ATOM 803 C CA . GLN A 1 99 ? 9.301 -7.929 -20.658 1.00 93.31 99 GLN A CA 1
ATOM 804 C C . GLN A 1 99 ? 9.238 -7.501 -19.181 1.00 93.31 99 GLN A C 1
ATOM 806 O O . GLN A 1 99 ? 9.130 -8.348 -18.295 1.00 93.31 99 GLN A O 1
ATOM 811 N N . PHE A 1 100 ? 9.282 -6.195 -18.896 1.00 94.12 100 PHE A N 1
ATOM 812 C CA . PHE A 1 100 ? 9.194 -5.645 -17.535 1.00 94.12 100 PHE A CA 1
ATOM 813 C C . PHE A 1 100 ? 7.782 -5.173 -17.172 1.00 94.12 100 PHE A C 1
ATOM 815 O O . PHE A 1 100 ? 7.563 -4.653 -16.071 1.00 94.12 100 PHE A O 1
ATOM 822 N N . VAL A 1 101 ? 6.810 -5.363 -18.067 1.00 92.75 101 VAL A N 1
ATOM 823 C CA . VAL A 1 101 ? 5.398 -5.149 -17.755 1.00 92.75 101 VAL A CA 1
ATOM 824 C C . VAL A 1 101 ? 4.945 -6.240 -16.791 1.00 92.75 101 VAL A C 1
ATOM 826 O O . VAL A 1 101 ? 4.987 -7.432 -17.086 1.00 92.75 101 VAL A O 1
ATOM 829 N N . LYS A 1 102 ? 4.497 -5.827 -15.609 1.00 89.00 102 LYS A N 1
ATOM 830 C CA . LYS A 1 102 ? 3.963 -6.732 -14.596 1.00 89.00 102 LYS A CA 1
ATOM 831 C C . LYS A 1 102 ? 2.459 -6.874 -14.809 1.00 89.00 102 LYS A C 1
ATOM 833 O O . LYS A 1 102 ? 1.748 -5.870 -14.666 1.00 89.00 102 LYS A O 1
ATOM 838 N N . PRO A 1 103 ? 1.954 -8.084 -15.110 1.00 82.56 103 PRO A N 1
ATOM 839 C CA . PRO A 1 103 ? 0.521 -8.297 -15.176 1.00 82.56 103 PRO A CA 1
ATOM 840 C C . PRO A 1 103 ? -0.077 -7.989 -13.805 1.00 82.56 103 PRO A C 1
ATOM 842 O O . PRO A 1 103 ? 0.473 -8.356 -12.763 1.00 82.56 103 PRO A O 1
ATOM 845 N N . ALA A 1 104 ? -1.196 -7.282 -13.810 1.00 85.56 104 ALA A N 1
ATOM 846 C CA . ALA A 1 104 ? -1.927 -6.968 -12.602 1.00 85.56 104 ALA A CA 1
ATOM 847 C C . ALA A 1 104 ? -3.267 -7.700 -12.667 1.00 85.56 104 ALA A C 1
ATOM 849 O O . ALA A 1 104 ? -3.985 -7.599 -13.657 1.00 85.56 104 ALA A O 1
ATOM 850 N N . ALA A 1 105 ? -3.582 -8.471 -11.627 1.00 84.81 105 ALA A N 1
ATOM 851 C CA . ALA A 1 105 ? -4.860 -9.159 -11.546 1.00 84.81 105 ALA A CA 1
ATOM 852 C C . ALA A 1 105 ? -5.942 -8.176 -11.091 1.00 84.81 105 ALA A C 1
ATOM 854 O O . ALA A 1 105 ? -5.807 -7.538 -10.037 1.00 84.81 105 ALA A O 1
ATOM 855 N N . SER A 1 106 ? -7.010 -8.072 -11.882 1.00 89.94 106 SER A N 1
ATOM 856 C CA . SER A 1 106 ? -8.236 -7.393 -11.477 1.00 89.94 106 SER A CA 1
ATOM 857 C C . SER A 1 106 ? -8.774 -8.027 -10.202 1.00 89.94 106 SER A C 1
ATOM 859 O O . SER A 1 106 ? -8.678 -9.240 -10.000 1.00 89.94 106 SER A O 1
ATOM 861 N N . LYS A 1 107 ? -9.293 -7.198 -9.303 1.00 90.62 107 LYS A N 1
ATOM 862 C CA . LYS A 1 107 ? -9.745 -7.668 -7.996 1.00 90.62 107 LYS A CA 1
ATOM 863 C C . LYS A 1 107 ? -10.836 -6.792 -7.428 1.00 90.62 107 LYS A C 1
ATOM 865 O O . LYS A 1 107 ? -10.859 -5.579 -7.638 1.00 90.62 107 LYS A O 1
ATOM 870 N N . TRP A 1 108 ? -11.660 -7.408 -6.600 1.00 92.75 108 TRP A N 1
ATOM 871 C CA . TRP A 1 108 ? -12.525 -6.685 -5.694 1.00 92.75 108 TRP A CA 1
ATOM 872 C C . TRP A 1 108 ? -11.703 -5.918 -4.658 1.00 92.75 108 TRP A C 1
ATOM 874 O O . TRP A 1 108 ? -10.729 -6.428 -4.090 1.00 92.75 108 TRP A O 1
ATOM 884 N N . LYS A 1 109 ? -12.069 -4.658 -4.431 1.00 92.06 109 LYS A N 1
ATOM 885 C CA . LYS A 1 109 ? -11.362 -3.771 -3.509 1.00 92.06 109 LYS A CA 1
ATOM 886 C C . LYS A 1 109 ? -12.340 -3.063 -2.585 1.00 92.06 109 LYS A C 1
ATOM 888 O O . LYS A 1 109 ? -13.120 -2.225 -3.027 1.00 92.06 109 LYS A O 1
ATOM 893 N N . LEU A 1 110 ? -12.195 -3.328 -1.287 1.00 93.38 110 LEU A N 1
ATOM 894 C CA . LEU A 1 110 ? -12.797 -2.536 -0.219 1.00 93.38 110 LEU A CA 1
ATOM 895 C C . LEU A 1 110 ? -11.933 -1.300 0.071 1.00 93.38 110 LEU A C 1
ATOM 897 O O . LEU A 1 110 ? -10.718 -1.405 0.259 1.00 93.38 110 LEU A O 1
ATOM 901 N N . THR A 1 111 ? -12.559 -0.130 0.103 1.00 93.62 111 THR A N 1
ATOM 902 C CA . THR A 1 111 ? -11.949 1.161 0.435 1.00 93.62 111 THR A CA 1
ATOM 903 C C . THR A 1 111 ? -12.825 1.874 1.455 1.00 93.62 111 THR A C 1
ATOM 905 O O . THR A 1 111 ? -14.036 1.958 1.275 1.00 93.62 111 THR A O 1
ATOM 908 N N . ILE A 1 112 ? -12.206 2.414 2.503 1.00 93.00 112 ILE A N 1
ATOM 909 C CA . ILE A 1 112 ? -12.872 3.217 3.528 1.00 93.00 112 ILE A CA 1
ATOM 910 C C . ILE A 1 112 ? -12.165 4.566 3.561 1.00 93.00 112 ILE A C 1
ATOM 912 O O . ILE A 1 112 ? -10.942 4.618 3.704 1.00 93.00 112 ILE A O 1
ATOM 916 N N . LYS A 1 113 ? -12.919 5.646 3.379 1.00 91.81 113 LYS A N 1
ATOM 917 C CA . LYS A 1 113 ? -12.415 7.017 3.457 1.00 91.81 113 LYS A CA 1
ATOM 918 C C . LYS A 1 113 ? -13.019 7.700 4.673 1.00 91.81 113 LYS A C 1
ATOM 920 O O . LYS A 1 113 ? -14.239 7.715 4.824 1.00 91.81 113 LYS A O 1
ATOM 925 N N . ALA A 1 114 ? -12.157 8.252 5.518 1.00 86.69 114 ALA A N 1
ATOM 926 C CA . ALA A 1 114 ? -12.564 9.235 6.510 1.00 86.69 114 ALA A CA 1
ATOM 927 C C . ALA A 1 114 ? -12.781 10.592 5.824 1.00 86.69 114 ALA A C 1
ATOM 929 O O . ALA A 1 114 ? -12.251 10.824 4.732 1.00 86.69 114 ALA A O 1
ATOM 930 N N . LYS A 1 115 ? -13.590 11.439 6.459 1.00 73.88 115 LYS A N 1
ATOM 931 C CA . LYS A 1 115 ? -13.785 12.830 6.057 1.00 73.88 115 LYS A CA 1
ATOM 932 C C . LYS A 1 115 ? -12.531 13.659 6.326 1.00 73.88 115 LYS A C 1
ATOM 934 O O . LYS A 1 115 ? -11.861 13.376 7.344 1.00 73.88 115 LYS A O 1
#

Secondary structure (DSSP, 8-state):
--------PPP-HHHHHHHHHHHHHHHHHHHHHHHHHHHHTTT--S-EEEE-TTS-EEEEEEEPPPPEE-HHHHHHHHHHHHHTTPPP-HHHHHHHHHHTEEP---EEEEEEE--

pLDDT: mean 89.89, std 11.23, range [38.69, 97.5]

Solvent-accessible surface area (backbone atoms only — not comparable to full-atom values): 6984 Å² total; per-residue (Å²): 136,84,83,81,75,76,80,77,81,82,77,64,62,67,61,49,51,52,50,51,51,52,49,54,52,52,53,51,52,52,50,52,53,53,50,54,52,53,58,72,51,54,96,60,90,68,74,45,78,46,78,40,97,85,64,22,39,42,37,34,39,80,40,82,44,70,66,44,68,41,61,68,60,48,53,53,51,51,52,52,36,54,75,71,71,52,82,76,55,72,68,54,49,54,58,55,52,60,73,34,51,38,85,42,78,58,42,78,43,82,45,76,42,79,112

Organism: Mycoplasmopsis synoviae (NCBI:txid2109)

Radius of gyration: 25.07 Å; Cα contacts (8 Å, |Δi|>4): 90; chains: 1; bounding box: 52×58×60 Å

Sequence (115 aa):
MNDNQSEKKVVDLDEVKFNANKYVEAKREASEYNKTLKEMFKDTESEVTQYLDNGGQLTYKYVEAKPGFDYKGYSAFLQMQVSRGVKLDEAQLEEYKAQFVKPAASKWKLTIKAK